Protein AF-A0A938C8J3-F1 (afdb_monomer_lite)

Sequence (49 aa):
MRGEVPYHDPRELIGDVLRFGKDCEVIAPAELRETVAAEVKAMAGVDGK

Foldseek 3Di:
DDDDDDDDDLVVVLVVCVVCPPVDADPDDPVSNVVNVVVVCVVVVVPDD

pLDDT: mean 83.8, std 10.87, range [49.78, 93.5]

Structure (mmCIF, N/CA/C/O backbone):
data_AF-A0A938C8J3-F1
#
_entry.id   AF-A0A938C8J3-F1
#
loop_
_atom_site.group_PDB
_atom_site.id
_atom_site.type_symbol
_atom_site.label_atom_id
_atom_site.label_alt_id
_atom_site.label_comp_id
_atom_site.label_asym_id
_atom_site.label_entity_id
_atom_site.label_seq_id
_atom_site.pdbx_PDB_ins_code
_atom_site.Cartn_x
_atom_site.Cartn_y
_atom_site.Cartn_z
_atom_site.occupancy
_atom_site.B_iso_or_equiv
_atom_site.auth_seq_id
_atom_site.auth_comp_id
_atom_site.auth_asym_id
_atom_site.auth_atom_id
_atom_site.pdbx_PDB_model_num
ATOM 1 N N . MET A 1 1 ? -2.278 -16.799 -9.464 1.00 49.78 1 MET A N 1
ATOM 2 C CA . MET A 1 1 ? -1.920 -15.930 -10.604 1.00 49.78 1 MET A CA 1
ATOM 3 C C . MET A 1 1 ? -1.327 -14.664 -10.015 1.00 49.78 1 MET A C 1
ATOM 5 O O . MET A 1 1 ? -1.989 -14.068 -9.178 1.00 49.78 1 MET A O 1
ATOM 9 N N . ARG A 1 2 ? -0.071 -14.327 -10.325 1.00 61.41 2 ARG A N 1
ATOM 10 C CA . ARG A 1 2 ? 0.565 -13.096 -9.834 1.00 61.41 2 ARG A CA 1
ATOM 11 C C . ARG A 1 2 ? 0.423 -12.056 -10.944 1.00 61.41 2 ARG A C 1
ATOM 13 O O . ARG A 1 2 ? 0.889 -12.311 -12.048 1.00 61.41 2 ARG A O 1
ATOM 20 N N . GLY A 1 3 ? -0.316 -10.985 -10.677 1.00 66.94 3 GLY A N 1
ATOM 21 C CA . GLY A 1 3 ? -0.489 -9.867 -11.600 1.00 66.94 3 GLY A CA 1
ATOM 22 C C . GLY A 1 3 ? 0.450 -8.736 -11.210 1.00 66.94 3 GLY A C 1
ATOM 23 O O . GLY A 1 3 ? 0.605 -8.450 -10.025 1.00 66.94 3 GLY A O 1
ATOM 24 N N . GLU A 1 4 ? 1.078 -8.122 -12.199 1.00 75.00 4 GLU A N 1
ATOM 25 C CA . GLU A 1 4 ? 1.824 -6.879 -12.039 1.00 75.00 4 GLU A CA 1
ATOM 26 C C . GLU A 1 4 ? 1.002 -5.783 -12.712 1.00 75.00 4 GLU A C 1
ATOM 28 O O . GLU A 1 4 ? 0.524 -5.964 -13.834 1.00 75.00 4 GLU A O 1
ATOM 33 N N . VAL A 1 5 ? 0.771 -4.684 -11.997 1.00 76.19 5 VAL A N 1
ATOM 34 C CA . VAL A 1 5 ? -0.051 -3.574 -12.482 1.00 76.19 5 VAL A CA 1
ATOM 35 C C . VAL A 1 5 ? 0.881 -2.422 -12.843 1.00 76.19 5 VAL A C 1
ATOM 37 O O . VAL A 1 5 ? 1.599 -1.943 -11.962 1.00 76.19 5 VAL A O 1
ATOM 40 N N . PRO A 1 6 ? 0.907 -1.970 -14.109 1.00 80.81 6 PRO A N 1
ATOM 41 C CA . PRO A 1 6 ? 1.648 -0.772 -14.466 1.00 80.81 6 PRO A CA 1
ATOM 42 C C . PRO A 1 6 ? 0.974 0.447 -13.829 1.00 80.81 6 PRO A C 1
ATOM 44 O O . PRO A 1 6 ? -0.244 0.598 -13.918 1.00 80.81 6 PRO A O 1
ATOM 47 N N . TYR A 1 7 ? 1.766 1.323 -13.216 1.00 74.75 7 TYR A N 1
ATOM 48 C CA . TYR A 1 7 ? 1.289 2.583 -12.648 1.00 74.75 7 TYR A CA 1
ATOM 49 C C . TYR A 1 7 ? 2.175 3.740 -13.110 1.00 74.75 7 TYR A C 1
ATOM 51 O O . TYR A 1 7 ? 3.375 3.565 -13.330 1.00 74.75 7 TYR A O 1
ATOM 59 N N . HIS A 1 8 ? 1.569 4.913 -13.295 1.00 78.31 8 HIS A N 1
ATOM 60 C CA . HIS A 1 8 ? 2.270 6.109 -13.762 1.00 78.31 8 HIS A CA 1
ATOM 61 C C . HIS A 1 8 ? 2.733 6.991 -12.591 1.00 78.31 8 HIS A C 1
ATOM 63 O O . HIS A 1 8 ? 3.819 7.564 -12.647 1.00 78.31 8 HIS A O 1
ATOM 69 N N . ASP A 1 9 ? 1.944 7.062 -11.512 1.00 78.12 9 ASP A N 1
ATOM 70 C CA . ASP A 1 9 ? 2.274 7.792 -10.285 1.00 78.12 9 ASP A CA 1
ATOM 71 C C . ASP A 1 9 ? 1.991 6.919 -9.041 1.00 78.12 9 ASP A C 1
ATOM 73 O O . ASP A 1 9 ? 0.891 6.374 -8.920 1.00 78.12 9 ASP A O 1
ATOM 77 N N . PRO A 1 10 ? 2.944 6.768 -8.097 1.00 77.19 10 PRO A N 1
ATOM 78 C CA . PRO A 1 10 ? 2.744 5.983 -6.875 1.00 77.19 10 PRO A CA 1
ATOM 79 C C . PRO A 1 10 ? 1.504 6.378 -6.056 1.00 77.19 10 PRO A C 1
ATOM 81 O O . PRO A 1 10 ? 0.913 5.534 -5.385 1.00 77.19 10 PRO A O 1
ATOM 84 N N . ARG A 1 11 ? 1.088 7.651 -6.106 1.00 82.12 11 ARG A N 1
ATOM 85 C CA . ARG A 1 11 ? -0.038 8.184 -5.320 1.00 82.12 11 ARG A CA 1
ATOM 86 C C . ARG A 1 11 ? -1.388 7.629 -5.762 1.00 82.12 11 ARG A C 1
ATOM 88 O O . ARG A 1 11 ? -2.271 7.464 -4.923 1.00 82.12 11 ARG A O 1
ATOM 95 N N . GLU A 1 12 ? -1.542 7.326 -7.049 1.00 83.31 12 GLU A N 1
ATOM 96 C CA . GLU A 1 12 ? -2.764 6.715 -7.589 1.00 83.31 12 GLU A CA 1
ATOM 97 C C . GLU A 1 12 ? -2.969 5.329 -6.975 1.00 83.31 12 GLU A C 1
ATOM 99 O O . GLU A 1 12 ? -4.037 5.017 -6.448 1.00 83.31 12 GLU A O 1
ATOM 104 N N . LEU A 1 13 ? -1.894 4.540 -6.938 1.00 86.88 13 LEU A N 1
ATOM 105 C CA . LEU A 1 13 ? -1.927 3.183 -6.411 1.00 86.88 13 LEU A CA 1
ATOM 106 C C . LEU A 1 13 ? -2.141 3.156 -4.891 1.00 86.88 13 LEU A C 1
ATOM 108 O O . LEU A 1 13 ? -2.850 2.288 -4.390 1.00 86.88 13 LEU A O 1
ATOM 112 N N . ILE A 1 14 ? -1.584 4.122 -4.154 1.00 90.00 14 ILE A N 1
ATOM 113 C CA . ILE A 1 14 ? -1.841 4.275 -2.712 1.00 90.00 14 ILE A CA 1
ATOM 114 C C . ILE A 1 14 ? -3.332 4.518 -2.460 1.00 90.00 14 ILE A C 1
ATOM 116 O O . ILE A 1 14 ? -3.924 3.846 -1.616 1.00 90.00 14 ILE A O 1
ATOM 120 N N . GLY A 1 15 ? -3.954 5.436 -3.207 1.00 88.75 15 GLY A N 1
ATOM 121 C CA . GLY A 1 15 ? -5.380 5.734 -3.075 1.00 88.75 15 GLY A CA 1
ATOM 122 C C . GLY A 1 15 ? -6.261 4.508 -3.319 1.00 88.75 15 GL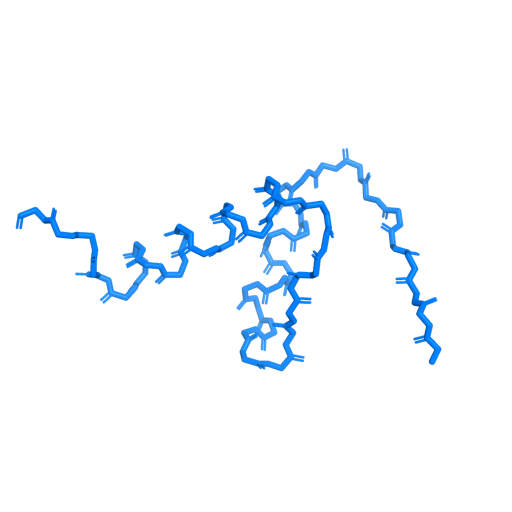Y A C 1
ATOM 123 O O . GLY A 1 15 ? -7.166 4.232 -2.529 1.00 88.75 15 GLY A O 1
ATOM 124 N N . ASP A 1 16 ? -5.959 3.735 -4.361 1.00 87.81 16 ASP A N 1
ATOM 125 C CA . ASP A 1 16 ? -6.682 2.501 -4.667 1.00 87.81 16 ASP A CA 1
ATOM 126 C C . ASP A 1 16 ? -6.508 1.446 -3.568 1.00 87.81 16 ASP A C 1
ATOM 128 O O . ASP A 1 16 ? -7.497 0.890 -3.087 1.00 87.81 16 ASP A O 1
ATOM 132 N N . VAL A 1 17 ? -5.278 1.206 -3.102 1.00 90.31 17 VAL A N 1
ATOM 133 C CA . VAL A 1 17 ? -5.012 0.248 -2.016 1.00 90.31 17 VAL A CA 1
ATOM 134 C C . VAL A 1 17 ? -5.776 0.633 -0.748 1.00 90.31 17 VAL A C 1
ATOM 136 O O . VAL A 1 17 ? -6.449 -0.211 -0.158 1.00 90.31 17 VAL A O 1
ATOM 139 N N . LEU A 1 18 ? -5.736 1.907 -0.349 1.00 90.12 18 LEU A N 1
ATOM 140 C CA . LEU A 1 18 ? -6.452 2.388 0.835 1.00 90.12 18 LEU A CA 1
ATOM 141 C C . LEU A 1 18 ? -7.975 2.312 0.666 1.00 90.12 18 LEU A C 1
ATOM 143 O O . LEU A 1 18 ? -8.680 2.016 1.630 1.00 90.12 18 LEU A O 1
ATOM 147 N N . ARG A 1 19 ? -8.490 2.520 -0.553 1.00 91.19 19 ARG A N 1
ATOM 148 C CA . ARG A 1 19 ? -9.915 2.368 -0.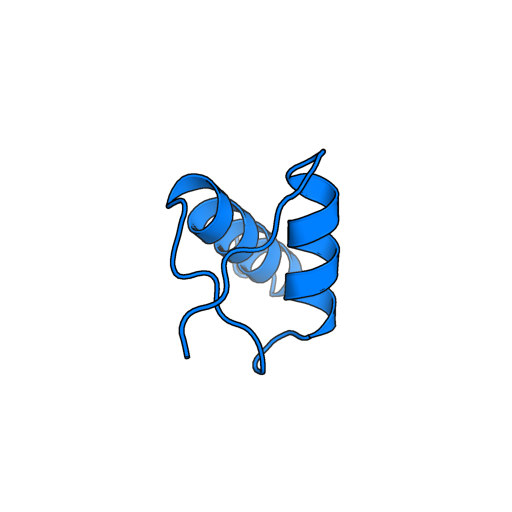878 1.00 91.19 19 ARG A CA 1
ATOM 149 C C . ARG A 1 19 ? -10.400 0.931 -0.685 1.00 91.19 19 ARG A C 1
ATOM 151 O O . ARG A 1 19 ? -11.503 0.739 -0.179 1.00 91.19 19 ARG A O 1
ATOM 158 N N . PHE A 1 20 ? -9.614 -0.064 -1.102 1.00 91.38 20 PHE A N 1
ATOM 159 C CA . PHE A 1 20 ? -9.936 -1.480 -0.876 1.00 91.38 20 PHE A CA 1
ATOM 160 C C . PHE A 1 20 ? -9.644 -1.925 0.566 1.00 91.38 20 PHE A C 1
ATOM 162 O O . PHE A 1 20 ? -10.261 -2.867 1.066 1.00 91.38 20 PHE A O 1
ATOM 169 N N . GLY A 1 21 ? -8.736 -1.236 1.258 1.00 88.19 21 GLY A N 1
ATOM 170 C CA . GLY A 1 21 ? -8.425 -1.471 2.661 1.00 88.19 21 GLY A CA 1
ATOM 171 C C . GLY A 1 21 ? -7.933 -2.897 2.903 1.00 88.19 21 GLY A C 1
ATOM 172 O O . GLY A 1 21 ? -7.012 -3.367 2.244 1.00 88.19 21 GLY A O 1
ATOM 173 N N . LYS A 1 22 ? -8.563 -3.606 3.848 1.00 89.81 22 LYS A N 1
ATOM 174 C CA . LYS A 1 22 ? -8.132 -4.944 4.298 1.00 89.81 22 LYS A CA 1
ATOM 175 C C . LYS A 1 22 ? -8.149 -6.026 3.211 1.00 89.81 22 LYS A C 1
ATOM 177 O O . LYS A 1 22 ? -7.573 -7.088 3.414 1.00 89.81 22 LYS A O 1
ATOM 182 N N . ASP A 1 23 ? -8.868 -5.794 2.115 1.00 90.31 23 ASP A N 1
ATOM 183 C CA . ASP A 1 23 ? -9.024 -6.774 1.039 1.00 90.31 23 ASP A CA 1
ATOM 184 C C . ASP A 1 23 ? -7.876 -6.683 0.008 1.00 90.31 23 ASP A C 1
ATOM 186 O O . ASP A 1 23 ? -7.834 -7.465 -0.942 1.00 90.31 23 ASP A O 1
ATOM 190 N N . CYS A 1 24 ? -6.925 -5.757 0.201 1.00 89.19 24 CYS A N 1
ATOM 191 C CA . CYS A 1 24 ? -5.752 -5.562 -0.646 1.00 89.19 24 CYS A CA 1
ATOM 192 C C . CYS A 1 24 ? -4.464 -5.461 0.192 1.00 89.19 24 CYS A C 1
ATOM 194 O O . CYS A 1 24 ? -4.440 -4.828 1.244 1.00 89.19 24 CYS A O 1
ATOM 196 N N . GLU A 1 25 ? -3.371 -6.060 -0.290 1.00 89.25 25 GLU A N 1
ATOM 197 C CA . GLU A 1 25 ? -2.048 -5.986 0.338 1.00 89.25 25 GLU A CA 1
ATOM 198 C C . GLU A 1 25 ? -0.979 -5.645 -0.706 1.00 89.25 25 GLU A C 1
ATOM 200 O O . GLU A 1 25 ? -0.931 -6.233 -1.790 1.00 89.25 25 GLU A O 1
ATOM 205 N N . VAL A 1 26 ? -0.075 -4.727 -0.358 1.00 90.69 26 VAL A N 1
ATOM 206 C CA . VAL A 1 26 ? 1.106 -4.426 -1.172 1.00 90.69 26 VAL A CA 1
ATOM 207 C C . VAL A 1 26 ? 2.245 -5.362 -0.785 1.00 90.69 26 VAL A C 1
ATOM 209 O O . VAL A 1 26 ? 2.812 -5.252 0.299 1.00 90.69 26 VAL A O 1
ATOM 212 N N . ILE A 1 27 ? 2.631 -6.249 -1.702 1.00 91.75 27 ILE A N 1
ATOM 213 C CA . ILE A 1 27 ? 3.777 -7.151 -1.508 1.00 91.75 27 ILE A CA 1
ATOM 214 C C . ILE A 1 27 ? 5.096 -6.483 -1.930 1.00 91.75 27 ILE A C 1
ATOM 216 O O . ILE A 1 27 ? 6.127 -6.681 -1.287 1.00 91.75 27 ILE A O 1
ATOM 220 N N . ALA A 1 28 ? 5.071 -5.700 -3.012 1.00 87.06 28 ALA A N 1
ATOM 221 C CA . ALA A 1 28 ? 6.210 -4.980 -3.578 1.00 87.06 28 ALA A CA 1
ATOM 222 C C . ALA A 1 28 ? 5.720 -3.813 -4.468 1.00 87.06 28 ALA A C 1
ATOM 224 O O . ALA A 1 28 ? 4.591 -3.890 -4.958 1.00 87.06 28 ALA A O 1
ATOM 225 N N . PRO A 1 29 ? 6.554 -2.785 -4.726 1.00 88.62 29 PRO A N 1
ATOM 226 C CA . PRO A 1 29 ? 7.877 -2.554 -4.132 1.00 88.62 29 PRO A CA 1
ATOM 227 C C . PRO A 1 29 ? 7.795 -2.169 -2.643 1.00 88.62 29 PRO A C 1
ATOM 229 O O . PRO A 1 29 ? 6.738 -1.788 -2.142 1.00 88.62 29 PRO A O 1
ATOM 232 N N . ALA A 1 30 ? 8.911 -2.311 -1.916 1.00 91.00 30 ALA A N 1
ATOM 233 C CA . ALA A 1 30 ? 8.950 -2.089 -0.465 1.00 91.00 30 ALA A CA 1
ATOM 234 C C . ALA A 1 30 ? 8.555 -0.654 -0.076 1.00 91.00 30 ALA A C 1
ATOM 236 O O . ALA A 1 30 ? 7.784 -0.476 0.861 1.00 91.00 30 ALA A O 1
ATOM 237 N N . GLU A 1 31 ? 8.995 0.338 -0.853 1.00 90.56 31 GLU A N 1
ATOM 238 C CA . GLU A 1 31 ? 8.669 1.758 -0.662 1.00 90.56 31 GLU A CA 1
ATOM 239 C C . GLU A 1 31 ? 7.156 2.033 -0.686 1.00 90.56 31 GLU A C 1
ATOM 241 O O . GLU A 1 31 ? 6.634 2.788 0.136 1.00 90.56 31 GLU A O 1
ATOM 246 N N . LEU A 1 32 ? 6.423 1.367 -1.584 1.00 90.19 32 LEU A N 1
ATOM 247 C CA . LEU A 1 32 ? 4.979 1.526 -1.705 1.00 90.19 32 LEU A CA 1
ATOM 248 C C . LEU A 1 32 ? 4.277 0.918 -0.492 1.00 90.19 32 LEU A C 1
ATOM 250 O O . LEU A 1 32 ? 3.375 1.527 0.078 1.00 90.19 32 LEU A O 1
ATOM 254 N N . ARG A 1 33 ? 4.727 -0.265 -0.063 1.00 92.12 33 ARG A N 1
ATOM 255 C CA . ARG A 1 33 ? 4.208 -0.930 1.136 1.00 92.12 33 ARG A CA 1
ATOM 256 C C . ARG A 1 33 ? 4.433 -0.084 2.388 1.00 92.12 33 ARG A C 1
ATOM 258 O O . ARG A 1 33 ? 3.528 0.036 3.209 1.00 92.12 33 ARG A O 1
ATOM 265 N N . GLU A 1 34 ? 5.622 0.494 2.537 1.00 93.50 34 GLU A N 1
ATOM 266 C CA . GLU A 1 34 ? 5.962 1.373 3.660 1.00 93.50 34 GLU A CA 1
ATOM 267 C C . GLU A 1 34 ? 5.102 2.636 3.665 1.00 93.50 34 GLU A C 1
ATOM 269 O O . GLU A 1 34 ? 4.579 3.012 4.714 1.00 93.50 34 GLU A O 1
ATOM 274 N N . THR A 1 35 ? 4.883 3.229 2.490 1.00 9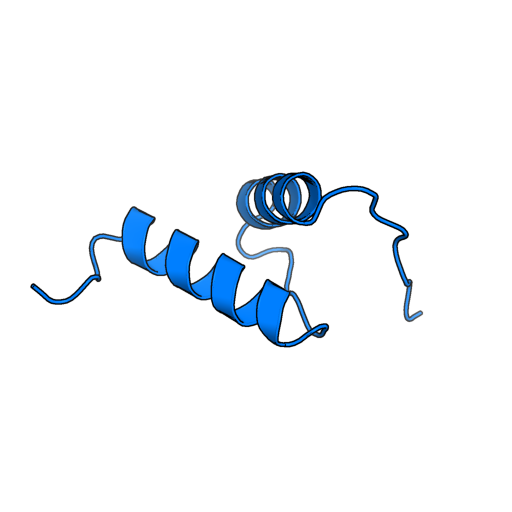3.00 35 THR A N 1
ATOM 275 C CA . THR A 1 35 ? 4.044 4.421 2.344 1.00 93.00 35 THR A CA 1
ATOM 276 C C . THR A 1 35 ? 2.591 4.123 2.711 1.00 93.00 35 THR A C 1
ATOM 278 O O . THR A 1 35 ? 2.023 4.807 3.555 1.00 93.00 35 THR A O 1
ATOM 281 N N . VAL A 1 36 ? 1.998 3.050 2.173 1.00 92.81 36 VAL A N 1
ATOM 282 C CA . VAL A 1 36 ? 0.632 2.626 2.536 1.00 92.81 36 VAL A CA 1
ATOM 283 C C . VAL A 1 36 ? 0.516 2.363 4.041 1.00 92.81 36 VAL A C 1
ATOM 285 O O . VAL A 1 36 ? -0.453 2.784 4.669 1.00 92.81 36 VAL A O 1
ATOM 288 N N . ALA A 1 37 ? 1.506 1.702 4.648 1.00 92.19 37 ALA A N 1
ATOM 289 C CA . ALA A 1 37 ? 1.502 1.446 6.085 1.00 92.19 37 ALA A CA 1
ATOM 290 C C . ALA A 1 37 ? 1.578 2.736 6.919 1.00 92.19 37 ALA A C 1
ATOM 292 O O . ALA A 1 37 ? 0.944 2.809 7.972 1.00 92.19 37 ALA A O 1
ATOM 293 N N . ALA A 1 38 ? 2.341 3.738 6.473 1.00 93.00 38 ALA A N 1
ATOM 294 C CA . ALA A 1 38 ? 2.410 5.046 7.119 1.00 93.00 38 ALA A CA 1
ATOM 295 C C . ALA A 1 38 ? 1.064 5.784 7.041 1.00 93.00 38 ALA A C 1
ATOM 297 O O . ALA A 1 38 ? 0.562 6.230 8.068 1.00 93.00 38 ALA A O 1
ATOM 298 N N . GLU A 1 39 ? 0.427 5.812 5.869 1.00 91.88 39 GLU A N 1
ATOM 299 C CA . GLU A 1 39 ? -0.891 6.435 5.692 1.00 91.88 39 GLU A CA 1
ATOM 300 C C . GLU A 1 39 ? -1.967 5.768 6.566 1.00 91.88 39 GLU A C 1
ATOM 302 O O . GLU A 1 39 ? -2.762 6.445 7.217 1.00 91.88 39 GLU A O 1
ATOM 307 N N . VAL A 1 40 ? -1.969 4.431 6.659 1.00 91.88 40 VAL A N 1
ATOM 308 C CA . VAL A 1 40 ? -2.888 3.701 7.552 1.00 91.88 40 VAL A CA 1
ATOM 309 C C . VAL A 1 40 ? -2.660 4.077 9.018 1.00 91.88 40 VAL A C 1
ATOM 311 O O . VAL A 1 40 ? -3.630 4.263 9.756 1.00 91.88 40 VAL A O 1
ATOM 314 N N . LYS A 1 41 ? -1.401 4.210 9.454 1.00 91.31 41 LYS A N 1
ATOM 315 C CA . LYS A 1 41 ? -1.068 4.624 10.827 1.00 91.31 41 LYS A CA 1
ATOM 316 C C . LYS A 1 41 ? -1.530 6.049 11.124 1.00 91.31 41 LYS A C 1
ATOM 318 O O . LYS A 1 41 ? -2.151 6.265 12.167 1.00 91.31 41 LYS A O 1
ATOM 323 N N . ALA A 1 42 ? -1.304 6.971 10.190 1.00 90.50 42 ALA A N 1
ATOM 324 C CA . ALA A 1 42 ? -1.747 8.355 10.297 1.00 90.50 42 ALA A CA 1
ATOM 325 C C . ALA A 1 42 ? -3.275 8.450 10.415 1.00 90.50 42 ALA A C 1
ATOM 327 O O . ALA A 1 42 ? -3.794 9.121 11.308 1.00 90.50 42 ALA A O 1
ATOM 328 N N . MET A 1 43 ? -4.013 7.702 9.587 1.00 87.69 43 MET A N 1
ATOM 329 C CA . MET A 1 43 ? -5.479 7.641 9.654 1.00 87.69 43 M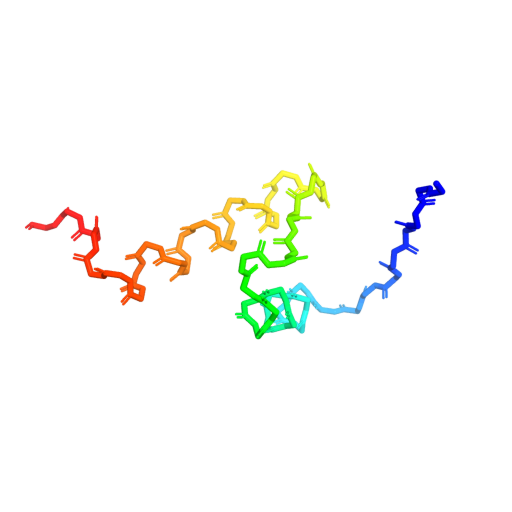ET A CA 1
ATOM 330 C C . MET A 1 43 ? -5.999 7.012 10.951 1.00 87.69 43 MET A C 1
ATOM 332 O O . MET A 1 43 ? -7.024 7.443 11.478 1.00 87.69 43 MET A O 1
ATOM 336 N N . ALA A 1 44 ? -5.306 6.001 11.476 1.00 87.06 44 ALA A N 1
ATOM 337 C CA . ALA A 1 44 ? -5.660 5.358 12.738 1.00 87.06 44 ALA A CA 1
ATOM 338 C C . ALA A 1 44 ? -5.255 6.182 13.978 1.00 87.06 44 ALA A C 1
ATOM 340 O O . ALA A 1 44 ? -5.563 5.774 15.098 1.00 87.06 44 ALA A O 1
ATOM 341 N N . GLY A 1 45 ? -4.573 7.322 13.803 1.00 81.94 45 GLY A N 1
ATOM 342 C CA . GLY A 1 45 ? -4.105 8.163 14.907 1.00 81.94 45 GLY A CA 1
ATOM 343 C C . GLY A 1 45 ? -3.063 7.476 15.794 1.00 81.94 45 GLY A C 1
ATOM 344 O O . GLY A 1 45 ? -2.889 7.863 16.946 1.00 81.94 45 GLY A O 1
ATOM 345 N N . VAL A 1 46 ? -2.392 6.443 15.275 1.00 74.94 46 VAL A N 1
ATOM 346 C CA . VAL A 1 46 ? -1.341 5.687 15.981 1.00 74.94 46 VAL A CA 1
ATOM 347 C C . VAL A 1 46 ? 0.060 6.222 15.687 1.00 74.94 46 VAL A C 1
ATOM 349 O O . VAL A 1 46 ? 1.055 5.586 16.038 1.00 74.94 46 VAL A O 1
ATOM 352 N N . ASP A 1 47 ? 0.149 7.405 15.081 1.00 61.06 47 ASP A N 1
AT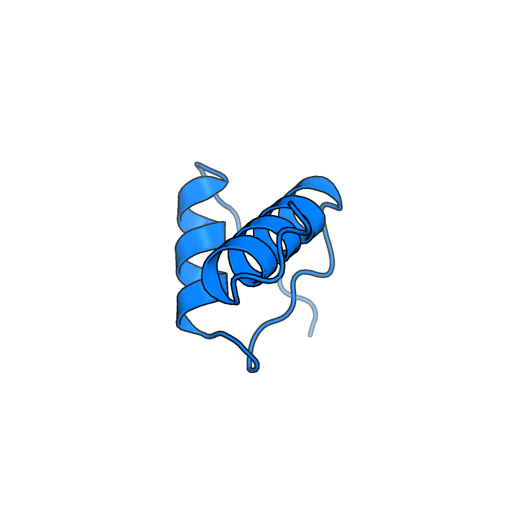OM 353 C CA . ASP A 1 47 ? 1.378 8.184 15.069 1.00 61.06 47 ASP A CA 1
ATOM 354 C C . ASP A 1 47 ? 1.666 8.611 16.505 1.00 61.06 47 ASP A C 1
ATOM 356 O O . ASP A 1 47 ? 1.105 9.577 17.019 1.00 61.06 47 ASP A O 1
ATOM 360 N N . GLY A 1 48 ? 2.496 7.815 17.180 1.00 60.97 48 GLY A N 1
ATOM 361 C CA . GLY A 1 48 ? 2.967 8.090 18.527 1.00 60.97 48 GLY A CA 1
ATOM 362 C C . GLY A 1 48 ? 3.659 9.447 18.571 1.00 60.97 48 GLY A C 1
ATOM 363 O O . GLY A 1 48 ? 4.842 9.555 18.249 1.00 60.97 48 GLY A O 1
ATOM 364 N N . LYS A 1 49 ? 2.903 10.465 18.973 1.00 53.28 49 LYS A N 1
ATOM 365 C CA . LYS A 1 49 ? 3.403 11.724 19.502 1.00 53.28 49 LYS A CA 1
ATOM 366 C C . LYS A 1 49 ? 3.159 11.757 21.003 1.00 53.28 49 LYS A C 1
ATOM 368 O O . LYS A 1 49 ? 2.055 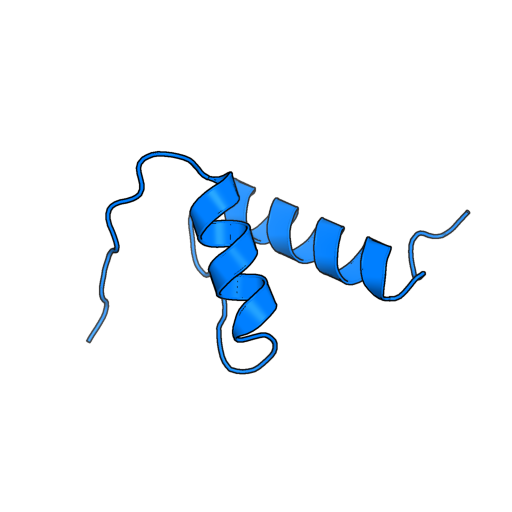11.345 21.423 1.00 53.28 49 LYS A O 1
#

Radius of gyration: 11.58 Å; chains: 1; bounding box: 19×28×34 Å

Secondary structure (DSSP, 8-state):
-------S-HHHHHHHHHHHGGG----S-HHHHHHHHHHHHHHTT----